Protein AF-A0A1Z4QUD9-F1 (afdb_monomer_lite)

Sequence (88 aa):
MAYPLFPEAIAELQEFIAQRPHAREVRKALAVKLVYQGYLYEEIQTILDVSLGSITGWKQAYEQNGIDGLRLNHNPLLSLSGNKEYNS

pLDDT: mean 73.06, std 15.96, range [36.41, 88.75]

Secondary structure (DSSP, 8-state):
--PPP-HHHHHHHHHHHHT---HHHHHHHHHHHHHHTT--HHHHHHHHT--HHHHHHHHHHHHHHTHHHHS-----------------

Structure (mmCIF, N/CA/C/O backbone):
data_AF-A0A1Z4QUD9-F1
#
_entry.id   AF-A0A1Z4QUD9-F1
#
loop_
_atom_site.group_PDB
_atom_site.id
_atom_site.type_symbol
_atom_site.label_atom_id
_atom_site.label_alt_id
_atom_site.label_comp_id
_atom_site.label_asym_id
_atom_site.label_entity_id
_atom_site.label_seq_id
_atom_site.pdbx_PDB_ins_code
_atom_site.Cartn_x
_atom_site.Cartn_y
_atom_site.Cartn_z
_atom_site.occupancy
_atom_site.B_iso_or_equiv
_atom_site.auth_seq_id
_atom_site.auth_comp_id
_atom_site.auth_asym_id
_atom_site.auth_atom_id
_atom_site.pdbx_PDB_model_num
ATOM 1 N N . MET A 1 1 ? -19.760 8.881 1.110 1.00 40.09 1 MET A N 1
ATOM 2 C CA . MET A 1 1 ? -18.836 9.375 0.068 1.00 40.09 1 MET A CA 1
ATOM 3 C C . MET A 1 1 ? -18.453 8.182 -0.787 1.00 40.09 1 MET A C 1
ATOM 5 O O . MET A 1 1 ? -17.860 7.256 -0.256 1.00 40.09 1 MET A O 1
ATOM 9 N N . ALA A 1 2 ? -18.894 8.140 -2.043 1.00 45.62 2 ALA A N 1
ATOM 10 C CA . ALA A 1 2 ? -18.508 7.081 -2.969 1.00 45.62 2 ALA A CA 1
ATOM 11 C C . ALA A 1 2 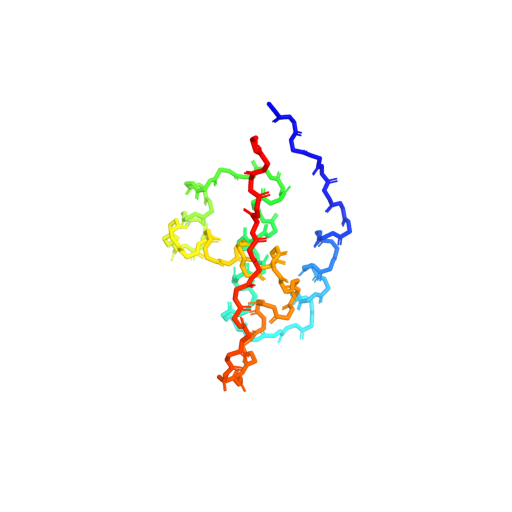? -17.104 7.408 -3.484 1.00 45.62 2 ALA A C 1
ATOM 13 O O . ALA A 1 2 ? -16.915 8.458 -4.094 1.00 45.62 2 ALA A O 1
ATOM 14 N N . TYR A 1 3 ? -16.121 6.565 -3.175 1.00 54.06 3 TYR A N 1
ATOM 15 C CA . TYR A 1 3 ? -14.790 6.704 -3.752 1.00 54.06 3 TYR A CA 1
ATOM 16 C C . TYR A 1 3 ? -14.905 6.380 -5.245 1.00 54.06 3 TYR A C 1
ATOM 18 O O . TYR A 1 3 ? -15.337 5.272 -5.572 1.00 54.06 3 TYR A O 1
ATOM 26 N N . PRO A 1 4 ? -14.607 7.323 -6.155 1.00 54.97 4 PRO A N 1
ATOM 27 C CA . PRO A 1 4 ? -14.558 7.002 -7.569 1.00 54.97 4 PRO A CA 1
ATOM 28 C C . PRO A 1 4 ? -13.515 5.899 -7.757 1.00 54.97 4 PRO A C 1
ATOM 30 O O . PRO A 1 4 ? -12.378 6.013 -7.301 1.00 54.97 4 PRO A O 1
ATOM 33 N N . LEU A 1 5 ? -13.942 4.793 -8.360 1.00 53.56 5 LEU A N 1
ATOM 34 C CA . LEU A 1 5 ? -13.049 3.719 -8.763 1.00 53.56 5 LEU A CA 1
ATOM 35 C C . LEU A 1 5 ? -12.097 4.328 -9.795 1.00 53.56 5 LEU A C 1
ATOM 37 O O . LEU A 1 5 ? -12.568 4.834 -10.810 1.00 53.56 5 LEU A O 1
ATOM 41 N N . PHE A 1 6 ? -10.795 4.334 -9.514 1.00 6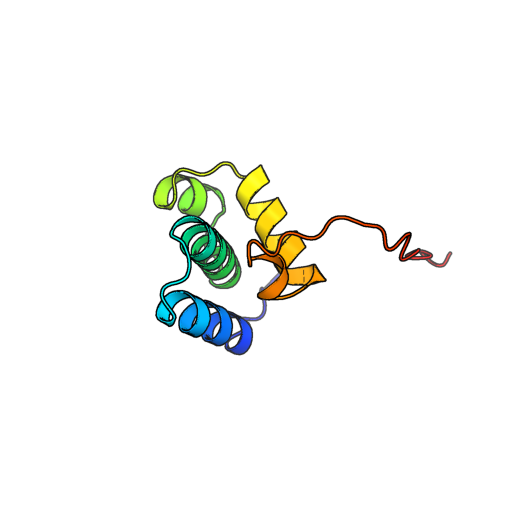6.00 6 PHE A N 1
ATOM 42 C CA . PHE A 1 6 ? -9.760 4.819 -10.430 1.00 66.00 6 PHE A CA 1
ATOM 43 C C . PHE A 1 6 ? -9.157 3.614 -11.170 1.00 66.00 6 PHE A C 1
ATOM 45 O O . PHE A 1 6 ? -8.163 3.048 -10.701 1.00 66.00 6 PHE A O 1
ATOM 52 N N . PRO A 1 7 ? -9.774 3.140 -12.270 1.00 68.19 7 PRO A N 1
ATOM 53 C CA . PRO A 1 7 ? -9.294 1.968 -12.992 1.00 68.19 7 PRO A CA 1
ATOM 54 C C . PRO A 1 7 ? -7.887 2.176 -13.563 1.00 68.19 7 PRO A C 1
ATOM 56 O O . PRO A 1 7 ? -7.121 1.215 -13.599 1.00 68.19 7 PRO A O 1
ATOM 59 N N . GLU A 1 8 ? -7.516 3.407 -13.932 1.00 73.88 8 GLU A N 1
ATOM 60 C CA . GLU A 1 8 ? -6.170 3.731 -14.414 1.00 73.88 8 GLU A CA 1
ATOM 61 C C . GLU A 1 8 ? -5.111 3.485 -13.330 1.00 73.88 8 GLU A C 1
ATOM 63 O O . GLU A 1 8 ? -4.157 2.746 -13.561 1.00 73.88 8 GLU A O 1
ATOM 68 N N . ALA A 1 9 ? -5.335 3.986 -12.109 1.00 75.06 9 ALA A N 1
ATOM 69 C CA . ALA A 1 9 ? -4.414 3.795 -10.985 1.00 75.06 9 ALA A CA 1
ATOM 70 C C . ALA A 1 9 ? -4.233 2.308 -10.633 1.00 75.06 9 ALA A C 1
ATOM 72 O O . ALA A 1 9 ? -3.132 1.841 -10.335 1.00 75.06 9 ALA A O 1
ATOM 73 N N . ILE A 1 10 ? -5.322 1.535 -10.694 1.00 79.19 10 ILE A N 1
ATOM 74 C CA . ILE A 1 10 ? -5.294 0.089 -10.451 1.00 79.19 10 ILE A CA 1
ATOM 75 C C . ILE A 1 10 ? -4.486 -0.634 -11.540 1.00 79.19 10 ILE A C 1
ATOM 77 O O . ILE A 1 10 ? -3.726 -1.551 -11.212 1.00 79.19 10 ILE A O 1
ATOM 81 N N . ALA A 1 11 ? -4.638 -0.238 -12.807 1.00 80.69 11 ALA A N 1
ATOM 82 C CA . ALA A 1 11 ? -3.888 -0.800 -13.926 1.00 80.69 11 ALA A CA 1
ATOM 83 C C . ALA A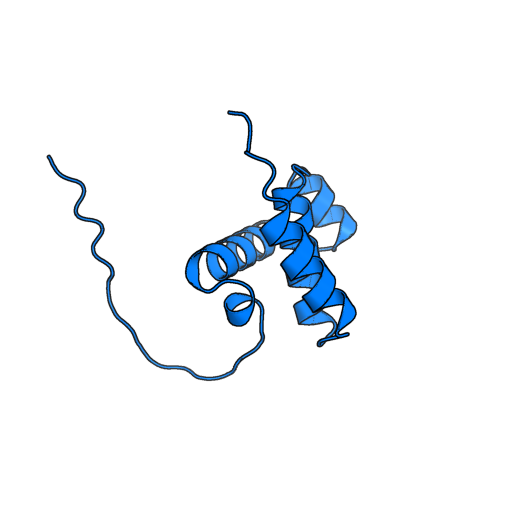 1 11 ? -2.388 -0.486 -13.815 1.00 80.69 11 ALA A C 1
ATOM 85 O O . ALA A 1 11 ? -1.578 -1.409 -13.892 1.00 80.69 11 ALA A O 1
ATOM 86 N N . GLU A 1 12 ? -2.021 0.762 -13.507 1.00 80.69 12 GLU A N 1
ATOM 87 C CA . GLU A 1 12 ? -0.626 1.170 -13.295 1.00 80.69 12 GLU A CA 1
ATOM 88 C C . GLU A 1 12 ? 0.041 0.387 -12.155 1.00 80.69 12 GLU A C 1
ATOM 90 O O . GLU A 1 12 ? 1.144 -0.142 -12.308 1.00 80.69 12 GLU A O 1
ATOM 95 N N . LEU A 1 13 ? -0.644 0.250 -11.012 1.00 80.62 13 LEU A N 1
ATOM 96 C CA . LEU A 1 13 ? -0.149 -0.537 -9.876 1.00 80.62 13 LEU A CA 1
ATOM 97 C C . LEU A 1 13 ? 0.007 -2.017 -10.243 1.00 80.62 13 LEU A C 1
ATOM 99 O O . LEU A 1 13 ? 0.939 -2.679 -9.785 1.00 80.62 13 LEU A O 1
ATOM 103 N N . GLN A 1 14 ? -0.892 -2.549 -11.070 1.00 80.69 14 GLN A N 1
ATOM 104 C CA . GLN A 1 14 ? -0.840 -3.936 -11.513 1.00 80.69 14 GLN A CA 1
ATOM 105 C C . GLN A 1 14 ? 0.304 -4.195 -12.497 1.00 80.69 14 GLN A C 1
ATOM 107 O O . GLN A 1 14 ? 1.012 -5.188 -12.329 1.00 80.69 14 GLN A O 1
ATOM 112 N N . GLU A 1 15 ? 0.518 -3.318 -13.478 1.00 81.19 15 GLU A N 1
ATOM 113 C CA . GLU A 1 15 ? 1.677 -3.394 -14.373 1.00 81.19 15 GLU A CA 1
ATOM 114 C C . GLU A 1 15 ? 2.983 -3.267 -13.590 1.00 81.19 15 GLU A C 1
ATOM 116 O O . GLU A 1 15 ? 3.915 -4.044 -13.802 1.00 81.19 15 GLU A O 1
ATOM 121 N N . PHE A 1 16 ? 3.028 -2.362 -12.611 1.00 77.38 16 PHE A N 1
ATOM 122 C CA . PHE A 1 16 ? 4.179 -2.212 -11.734 1.00 77.38 16 PHE A CA 1
ATOM 123 C C . PHE A 1 16 ? 4.475 -3.492 -10.941 1.00 77.38 16 PHE A C 1
ATOM 125 O O . PHE A 1 16 ? 5.619 -3.934 -10.899 1.00 77.38 16 PHE A O 1
ATOM 132 N N . ILE A 1 17 ? 3.460 -4.147 -10.369 1.00 80.25 17 ILE A N 1
ATOM 133 C CA . ILE A 1 17 ? 3.624 -5.451 -9.703 1.00 80.25 17 ILE A CA 1
ATOM 134 C C . ILE A 1 17 ? 4.066 -6.534 -10.705 1.00 80.25 17 ILE A C 1
ATOM 136 O O . ILE A 1 17 ? 4.907 -7.375 -10.373 1.00 80.25 17 ILE A O 1
ATOM 140 N N . ALA A 1 18 ? 3.540 -6.510 -11.935 1.00 80.19 18 ALA A N 1
ATOM 141 C CA . ALA A 1 18 ? 3.875 -7.470 -12.987 1.00 80.19 18 ALA A CA 1
ATOM 142 C C . ALA A 1 18 ? 5.339 -7.364 -13.450 1.00 80.19 18 ALA A C 1
ATOM 144 O O . ALA A 1 18 ? 5.941 -8.385 -13.785 1.00 80.19 18 ALA A O 1
ATOM 145 N N . GLN A 1 19 ? 5.945 -6.174 -13.370 1.00 78.44 19 GLN A N 1
ATOM 146 C CA . GLN A 1 19 ? 7.378 -5.963 -13.624 1.00 78.44 19 GLN A CA 1
ATOM 147 C C . GLN A 1 19 ? 8.300 -6.606 -12.567 1.00 78.44 19 GLN A C 1
ATOM 149 O O . GLN A 1 19 ? 9.519 -6.510 -12.683 1.00 78.44 19 GLN A O 1
ATOM 154 N N . ARG A 1 20 ? 7.739 -7.282 -11.550 1.00 66.06 20 ARG A N 1
ATOM 155 C CA . ARG A 1 20 ? 8.455 -7.919 -10.429 1.00 66.06 20 ARG A CA 1
ATOM 156 C C . ARG A 1 20 ? 9.546 -7.031 -9.798 1.00 66.06 20 ARG A C 1
ATOM 158 O O . ARG A 1 20 ? 10.697 -7.462 -9.695 1.00 66.06 20 ARG A O 1
ATOM 165 N N . PRO A 1 21 ? 9.199 -5.818 -9.335 1.00 67.50 21 PRO A N 1
ATOM 166 C CA . PRO A 1 21 ? 10.095 -5.000 -8.528 1.00 67.50 21 PRO A CA 1
ATOM 167 C C . PRO A 1 21 ? 10.357 -5.676 -7.171 1.00 67.50 21 PRO A C 1
ATOM 169 O O . PRO A 1 21 ? 9.857 -6.771 -6.885 1.00 67.50 21 PRO A O 1
ATOM 172 N N . HIS A 1 22 ? 11.155 -5.051 -6.305 1.00 75.56 22 HIS A N 1
ATOM 173 C CA . HIS A 1 22 ? 11.514 -5.669 -5.033 1.00 75.56 22 HIS A CA 1
ATOM 174 C C . HIS A 1 22 ? 10.269 -6.018 -4.204 1.00 75.56 22 HIS A C 1
ATOM 176 O O . HIS A 1 22 ? 9.272 -5.297 -4.202 1.00 75.56 22 HIS A O 1
ATOM 182 N N . ALA A 1 23 ? 10.346 -7.097 -3.416 1.00 77.94 23 ALA A N 1
ATOM 183 C CA . ALA A 1 23 ? 9.228 -7.581 -2.596 1.00 77.94 23 ALA A CA 1
ATOM 184 C C . ALA A 1 23 ? 8.614 -6.496 -1.684 1.00 77.94 23 ALA A C 1
ATOM 186 O O . ALA A 1 23 ? 7.432 -6.553 -1.346 1.00 77.94 23 ALA A O 1
ATOM 187 N N . ARG A 1 24 ? 9.405 -5.483 -1.304 1.00 78.31 24 ARG A N 1
ATOM 188 C CA . ARG A 1 24 ? 8.937 -4.310 -0.555 1.00 78.31 24 ARG A CA 1
ATOM 189 C C . ARG A 1 24 ? 8.070 -3.380 -1.407 1.00 78.31 24 ARG A C 1
ATOM 191 O O . ARG A 1 24 ? 7.043 -2.929 -0.922 1.00 78.31 24 ARG A O 1
ATOM 198 N N . GLU A 1 25 ? 8.455 -3.110 -2.649 1.00 82.94 25 GLU A N 1
ATOM 199 C CA . GLU A 1 25 ? 7.721 -2.238 -3.578 1.00 82.94 25 GLU A CA 1
ATOM 200 C C . GLU A 1 25 ? 6.402 -2.880 -4.012 1.00 82.94 25 GLU A C 1
ATOM 202 O O . GLU A 1 25 ? 5.362 -2.227 -3.976 1.00 82.94 25 GLU A O 1
ATOM 207 N N . VAL A 1 26 ? 6.422 -4.187 -4.301 1.00 83.62 26 VAL A N 1
ATOM 208 C CA . VAL A 1 26 ? 5.208 -4.971 -4.584 1.00 83.62 26 VAL A CA 1
ATOM 209 C C . VAL A 1 26 ? 4.223 -4.892 -3.419 1.00 83.62 26 VAL A C 1
ATOM 211 O O . VAL A 1 26 ? 3.034 -4.676 -3.635 1.00 83.62 26 VAL A O 1
ATOM 214 N N . ARG A 1 27 ? 4.705 -5.006 -2.173 1.00 85.81 27 ARG A N 1
ATOM 215 C CA . ARG A 1 27 ? 3.855 -4.916 -0.976 1.00 85.81 27 ARG A CA 1
ATOM 216 C C . ARG A 1 27 ? 3.187 -3.547 -0.843 1.00 85.81 27 ARG A C 1
ATOM 218 O O . ARG A 1 27 ? 1.996 -3.481 -0.555 1.00 85.81 27 ARG A O 1
ATOM 225 N N . LYS A 1 28 ? 3.938 -2.468 -1.082 1.00 84.88 28 LYS A N 1
ATOM 226 C CA . LYS A 1 28 ? 3.400 -1.101 -1.058 1.00 84.88 28 LYS A CA 1
ATOM 227 C C . LYS A 1 28 ? 2.345 -0.898 -2.141 1.00 84.88 28 LYS A C 1
ATOM 229 O O . LYS A 1 28 ? 1.254 -0.421 -1.847 1.00 84.88 28 LYS A O 1
ATOM 234 N N . ALA A 1 29 ? 2.660 -1.298 -3.373 1.00 86.25 29 ALA A N 1
ATOM 235 C CA . ALA A 1 29 ? 1.747 -1.185 -4.503 1.00 86.25 29 ALA A CA 1
ATOM 236 C C . ALA A 1 29 ? 0.462 -1.988 -4.271 1.00 86.25 29 ALA A C 1
ATOM 238 O O . ALA A 1 29 ? -0.628 -1.498 -4.552 1.00 86.25 29 ALA A O 1
ATOM 239 N N . LEU A 1 30 ? 0.574 -3.183 -3.682 1.00 86.88 30 LEU A N 1
ATOM 240 C CA . LEU A 1 30 ? -0.579 -4.010 -3.345 1.00 86.88 30 LEU A CA 1
ATOM 241 C C . LEU A 1 30 ? -1.449 -3.368 -2.256 1.00 86.88 30 LEU A C 1
ATOM 243 O O . LEU A 1 30 ? -2.666 -3.338 -2.403 1.00 86.88 30 LEU A O 1
ATOM 247 N N . ALA A 1 31 ? -0.845 -2.803 -1.208 1.00 88.00 31 ALA A N 1
ATOM 248 C CA . ALA A 1 31 ? -1.583 -2.095 -0.161 1.00 88.00 31 ALA A CA 1
ATOM 249 C C . ALA A 1 31 ? -2.373 -0.909 -0.723 1.00 88.00 31 ALA A C 1
ATOM 251 O O . ALA A 1 31 ? -3.565 -0.778 -0.465 1.00 88.00 31 ALA A O 1
ATOM 252 N N . VAL A 1 32 ? -1.716 -0.067 -1.525 1.00 86.12 32 VAL A N 1
ATOM 253 C CA . VAL A 1 32 ? -2.339 1.109 -2.143 1.00 86.12 32 VAL A CA 1
ATOM 254 C C . VAL A 1 32 ? -3.443 0.690 -3.117 1.00 86.12 32 VAL A C 1
ATOM 256 O O . VAL A 1 32 ? -4.532 1.261 -3.084 1.00 86.12 32 VAL A O 1
ATOM 259 N N . LYS A 1 33 ? -3.221 -0.369 -3.906 1.00 87.25 33 LYS A N 1
ATOM 260 C CA . LYS A 1 33 ? -4.241 -0.953 -4.787 1.00 87.25 33 LYS A CA 1
ATOM 261 C C . LYS A 1 33 ? -5.479 -1.385 -3.998 1.00 87.25 33 LYS A C 1
ATOM 263 O O . LYS A 1 33 ? -6.586 -1.030 -4.389 1.00 87.25 33 LYS A O 1
ATOM 268 N N . LEU A 1 34 ? -5.305 -2.096 -2.882 1.00 86.56 34 LEU A N 1
ATOM 269 C CA . LEU A 1 34 ? -6.420 -2.544 -2.042 1.00 86.56 34 LEU A CA 1
ATOM 270 C C . LEU A 1 34 ? -7.209 -1.360 -1.458 1.00 86.56 34 LEU A C 1
ATOM 272 O O . LEU A 1 34 ? -8.438 -1.387 -1.476 1.00 86.56 34 LEU A O 1
ATOM 276 N N . VAL A 1 35 ? -6.530 -0.289 -1.029 1.00 86.25 35 VAL A N 1
ATOM 277 C CA . VAL A 1 35 ? -7.203 0.943 -0.578 1.00 86.25 35 VAL A CA 1
ATOM 278 C C . VAL A 1 35 ? -8.076 1.532 -1.692 1.00 86.25 35 VAL A C 1
ATOM 280 O O . VAL A 1 35 ? -9.234 1.865 -1.449 1.00 86.25 35 VAL A O 1
ATOM 283 N N . TYR A 1 36 ? -7.563 1.623 -2.924 1.00 83.12 36 TYR A N 1
ATOM 284 C CA . TYR A 1 36 ? -8.335 2.131 -4.068 1.00 83.12 36 TYR A CA 1
ATOM 285 C C . TYR A 1 36 ? -9.469 1.203 -4.509 1.00 83.12 36 TYR A C 1
ATOM 287 O O . TYR A 1 36 ? -10.474 1.672 -5.038 1.00 83.12 36 TYR A O 1
ATOM 295 N N . GLN A 1 37 ? -9.343 -0.098 -4.256 1.00 80.12 37 GLN A N 1
ATOM 296 C CA . GLN A 1 37 ? -10.429 -1.061 -4.438 1.00 80.12 37 GLN A CA 1
ATOM 297 C C . GLN A 1 37 ? -11.521 -0.942 -3.359 1.00 80.12 37 GLN A C 1
ATOM 299 O O . GLN A 1 37 ? -12.542 -1.617 -3.460 1.00 80.12 37 GLN A O 1
ATOM 304 N N . GLY A 1 38 ? -11.331 -0.088 -2.348 1.00 82.81 38 GLY A N 1
ATOM 305 C CA . GLY A 1 38 ? -12.293 0.133 -1.271 1.00 82.81 38 GLY A CA 1
ATOM 306 C C . GLY A 1 38 ? -12.182 -0.869 -0.124 1.00 82.81 38 GLY A C 1
ATOM 307 O O . GLY A 1 38 ? -13.116 -0.976 0.669 1.00 82.81 38 GLY A O 1
ATOM 308 N N . TYR A 1 39 ? -11.067 -1.600 -0.015 1.00 85.19 39 TYR A N 1
ATOM 309 C CA . TYR A 1 39 ? -10.822 -2.448 1.149 1.00 85.19 39 TYR A CA 1
ATOM 310 C C . TYR A 1 39 ? -10.614 -1.594 2.400 1.00 85.19 39 TYR A C 1
ATOM 312 O O . TYR A 1 39 ? -10.005 -0.522 2.363 1.00 85.19 39 TYR A O 1
ATOM 320 N N . LEU A 1 40 ? -11.107 -2.102 3.528 1.00 86.19 40 LEU A N 1
ATOM 321 C CA . LEU A 1 40 ? -10.884 -1.492 4.831 1.00 86.19 40 LEU A CA 1
ATOM 322 C C . LEU A 1 40 ? -9.412 -1.612 5.216 1.00 86.19 40 LEU A C 1
ATOM 324 O O . LEU A 1 40 ? -8.763 -2.617 4.934 1.00 86.19 40 LEU A O 1
ATOM 328 N N . TYR A 1 41 ? -8.895 -0.601 5.910 1.00 83.88 41 TYR A N 1
ATOM 329 C CA . TYR A 1 41 ? -7.510 -0.623 6.364 1.00 83.88 41 TYR A CA 1
ATOM 330 C C . TYR A 1 41 ? -7.216 -1.843 7.243 1.00 83.88 41 TYR A C 1
ATOM 332 O O . TYR A 1 41 ? -6.173 -2.454 7.061 1.00 83.88 41 TYR A O 1
ATOM 340 N N . GLU A 1 42 ? -8.147 -2.244 8.110 1.00 85.31 42 GLU A N 1
ATOM 341 C CA . GLU A 1 42 ? -8.016 -3.421 8.982 1.00 85.31 42 GLU A CA 1
ATOM 342 C C . GLU A 1 42 ? -7.758 -4.710 8.184 1.00 85.31 42 GLU A C 1
ATOM 344 O O . GLU A 1 42 ? -6.814 -5.440 8.477 1.00 85.31 42 GLU A O 1
ATOM 349 N N . GLU A 1 43 ? -8.512 -4.930 7.103 1.00 88.75 43 GLU A N 1
ATOM 350 C CA . GLU A 1 43 ? -8.332 -6.080 6.206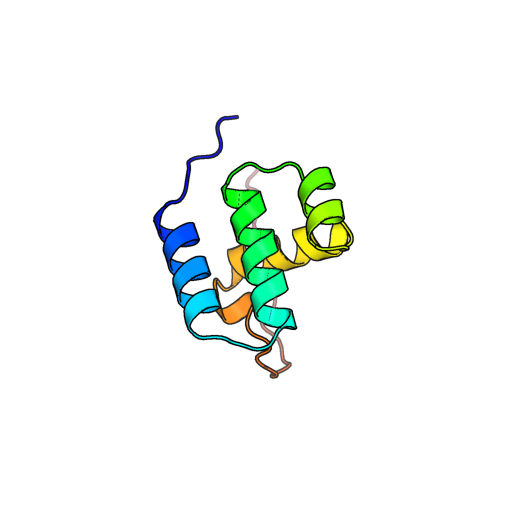 1.00 88.75 43 GLU A CA 1
ATOM 351 C C . GLU A 1 43 ? -6.952 -6.053 5.541 1.00 88.75 43 GLU A C 1
ATOM 353 O O . GLU A 1 43 ? -6.245 -7.058 5.490 1.00 88.75 43 GLU A O 1
ATOM 358 N N . ILE A 1 44 ? -6.529 -4.882 5.060 1.00 88.75 44 ILE A N 1
ATOM 359 C CA . ILE A 1 44 ? -5.226 -4.708 4.406 1.00 88.75 44 ILE A CA 1
ATOM 360 C C . ILE A 1 44 ? -4.090 -4.969 5.398 1.00 88.75 44 ILE A C 1
ATOM 362 O O . ILE A 1 44 ? -3.095 -5.599 5.035 1.00 88.75 44 ILE A O 1
ATOM 366 N N . GLN A 1 45 ? -4.238 -4.515 6.644 1.00 88.25 45 GLN A N 1
ATOM 367 C CA . GLN A 1 45 ? -3.275 -4.769 7.711 1.00 88.25 45 GLN A CA 1
ATOM 368 C C . GLN A 1 45 ? -3.129 -6.269 7.976 1.00 88.25 45 GLN A C 1
ATOM 370 O O . GLN A 1 45 ? -2.000 -6.740 8.074 1.00 88.25 45 GLN A O 1
ATOM 375 N N . THR A 1 46 ? -4.232 -7.021 8.019 1.00 87.62 46 THR A N 1
ATOM 376 C CA . THR A 1 46 ? -4.207 -8.480 8.203 1.00 87.62 46 THR A CA 1
ATOM 377 C C . THR A 1 46 ? -3.650 -9.220 6.985 1.00 87.62 46 THR A C 1
ATOM 379 O O . THR A 1 46 ? -2.865 -10.150 7.147 1.00 87.62 46 THR A O 1
ATOM 382 N N . ILE A 1 47 ? -4.003 -8.810 5.763 1.00 87.56 47 ILE A N 1
ATOM 383 C CA . ILE A 1 47 ? -3.546 -9.464 4.523 1.00 87.56 47 ILE A CA 1
ATOM 384 C C . ILE A 1 47 ? -2.040 -9.267 4.307 1.00 87.56 47 ILE A C 1
ATOM 386 O O . ILE A 1 47 ? -1.351 -10.179 3.848 1.00 87.56 47 ILE A O 1
ATOM 390 N N . LEU A 1 48 ? -1.531 -8.065 4.587 1.00 84.62 48 LEU A N 1
ATOM 391 C CA . LEU A 1 48 ? -0.145 -7.690 4.296 1.00 84.62 48 LEU A CA 1
ATOM 392 C C . LEU A 1 48 ? 0.782 -7.721 5.515 1.00 84.62 48 LEU A C 1
ATOM 394 O O . LEU A 1 48 ? 1.991 -7.561 5.326 1.00 84.62 48 LEU A O 1
ATOM 398 N N . ASP A 1 49 ? 0.236 -7.927 6.715 1.00 86.94 49 ASP A N 1
ATOM 399 C CA . ASP A 1 49 ? 0.931 -7.843 8.006 1.00 86.94 49 ASP A CA 1
ATOM 400 C C . ASP A 1 49 ? 1.670 -6.501 8.168 1.00 86.94 49 ASP A C 1
ATOM 402 O O . ASP A 1 49 ? 2.889 -6.414 8.327 1.00 86.94 49 ASP A O 1
ATOM 406 N N . VAL A 1 50 ? 0.928 -5.404 7.996 1.00 84.31 50 VAL A N 1
ATOM 407 C CA . VAL A 1 50 ? 1.464 -4.031 8.019 1.00 84.31 50 VAL A CA 1
ATOM 408 C C . VAL A 1 50 ? 0.654 -3.148 8.954 1.00 84.31 50 VAL A C 1
ATOM 410 O O . VAL A 1 50 ? -0.518 -3.396 9.220 1.00 84.31 50 VAL A O 1
ATOM 413 N N . SER A 1 51 ? 1.265 -2.070 9.436 1.00 87.12 51 SER A N 1
ATOM 414 C CA . SER A 1 51 ? 0.573 -1.085 10.268 1.00 87.12 51 SER A CA 1
ATOM 415 C C . SER A 1 51 ? -0.202 -0.080 9.417 1.00 87.12 51 SER A C 1
ATOM 417 O O . SER A 1 51 ? 0.253 0.312 8.340 1.00 87.12 51 SER A O 1
ATOM 419 N N . LEU A 1 52 ? -1.316 0.434 9.949 1.00 82.44 52 LEU A N 1
ATOM 420 C CA . LEU A 1 52 ? -2.099 1.515 9.333 1.00 82.44 52 LEU A CA 1
ATOM 421 C C . LEU A 1 52 ? -1.223 2.694 8.883 1.00 82.44 52 LEU A C 1
ATOM 423 O O . LEU A 1 52 ? -1.358 3.168 7.759 1.00 82.44 52 LEU A O 1
ATOM 427 N N . GLY A 1 53 ? -0.279 3.122 9.730 1.00 84.19 53 GLY A N 1
ATOM 428 C CA . GLY A 1 53 ? 0.645 4.218 9.418 1.00 84.19 53 GLY A CA 1
ATOM 429 C C . GLY A 1 53 ? 1.549 3.949 8.209 1.00 84.19 53 GLY A C 1
ATOM 430 O O . GLY A 1 53 ? 1.941 4.875 7.504 1.00 84.19 53 GLY A O 1
ATOM 431 N N . SER A 1 54 ? 1.861 2.680 7.927 1.00 84.31 54 SER A N 1
ATOM 432 C CA . SER A 1 54 ? 2.583 2.306 6.709 1.00 84.31 54 SER A CA 1
ATOM 433 C C . SER A 1 54 ? 1.692 2.464 5.481 1.00 84.31 54 SER A C 1
ATOM 435 O O . SER A 1 54 ? 2.123 3.055 4.497 1.00 84.31 54 SER A O 1
ATOM 437 N N . ILE A 1 55 ? 0.438 2.007 5.562 1.00 86.25 55 ILE A N 1
ATOM 438 C CA . ILE A 1 55 ? -0.533 2.107 4.464 1.00 86.25 55 ILE A CA 1
ATOM 439 C C . ILE A 1 55 ? -0.808 3.575 4.123 1.00 86.25 55 ILE A C 1
ATOM 441 O O . ILE A 1 55 ? -0.742 3.954 2.954 1.00 86.25 55 ILE A O 1
ATOM 445 N N . THR A 1 56 ? -1.073 4.416 5.127 1.00 85.25 56 THR A N 1
ATOM 446 C CA . THR A 1 56 ? -1.326 5.848 4.913 1.00 85.25 56 THR A CA 1
ATOM 447 C C . THR A 1 56 ? -0.098 6.561 4.356 1.00 85.25 56 THR A C 1
ATOM 449 O O . THR A 1 56 ? -0.240 7.362 3.435 1.00 85.25 56 THR A O 1
ATOM 452 N N . GLY A 1 57 ? 1.103 6.216 4.831 1.00 85.06 57 GLY A N 1
ATOM 453 C CA . GLY A 1 57 ? 2.356 6.735 4.283 1.00 85.06 57 GLY A CA 1
ATOM 454 C C . GLY A 1 57 ? 2.558 6.361 2.811 1.00 85.06 57 GLY A C 1
ATOM 455 O O . GLY A 1 57 ? 2.947 7.206 2.009 1.00 85.06 57 GLY A O 1
ATOM 456 N N . TRP A 1 58 ? 2.246 5.122 2.422 1.00 87.00 58 TRP A N 1
ATOM 457 C CA . TRP A 1 58 ? 2.344 4.684 1.023 1.00 87.00 58 TRP A CA 1
ATOM 458 C C . TRP A 1 58 ? 1.280 5.327 0.140 1.00 87.00 58 TRP A C 1
ATOM 460 O O . TRP A 1 58 ? 1.590 5.737 -0.975 1.00 87.00 58 TRP A O 1
ATOM 470 N N . LYS A 1 59 ? 0.055 5.474 0.654 1.00 85.06 59 LYS A N 1
ATOM 471 C CA . LYS A 1 59 ? -1.018 6.200 -0.028 1.00 85.06 59 LYS A CA 1
ATOM 472 C C . LYS A 1 59 ? -0.608 7.647 -0.294 1.00 85.06 59 LYS A C 1
ATOM 474 O O . LYS A 1 59 ? -0.680 8.088 -1.432 1.00 85.06 59 LYS A O 1
ATOM 479 N N . GLN A 1 60 ? -0.122 8.360 0.723 1.00 84.38 60 GLN A N 1
ATOM 480 C CA . GLN A 1 60 ? 0.336 9.741 0.561 1.00 84.38 60 GLN A CA 1
ATOM 481 C C . GLN A 1 60 ? 1.511 9.853 -0.414 1.00 84.38 60 GLN A C 1
ATOM 483 O O . GLN A 1 60 ? 1.537 10.777 -1.222 1.00 84.38 60 GLN A O 1
ATOM 488 N N . ALA A 1 61 ? 2.469 8.922 -0.367 1.00 83.44 61 ALA A N 1
ATOM 489 C CA . ALA A 1 61 ? 3.585 8.905 -1.309 1.00 83.44 61 ALA A CA 1
ATOM 490 C C . ALA A 1 61 ? 3.109 8.712 -2.759 1.00 83.44 61 ALA A C 1
ATOM 492 O O . ALA A 1 61 ? 3.603 9.394 -3.656 1.00 83.44 61 ALA A O 1
ATOM 493 N N . TYR A 1 62 ? 2.122 7.837 -2.969 1.00 83.19 62 TYR A N 1
ATOM 494 C CA . TYR A 1 62 ? 1.502 7.614 -4.273 1.00 83.19 62 TYR A CA 1
ATOM 495 C C . TYR A 1 62 ? 0.672 8.815 -4.746 1.00 83.19 62 TYR A C 1
ATOM 497 O O . TYR A 1 62 ? 0.765 9.204 -5.901 1.00 83.19 62 TYR A O 1
ATOM 505 N N . GLU A 1 63 ? -0.087 9.468 -3.867 1.00 80.31 63 GLU A N 1
ATOM 506 C CA . GLU A 1 63 ? -0.842 10.677 -4.230 1.00 80.31 63 GLU A CA 1
ATOM 507 C C . GLU A 1 63 ? 0.067 11.862 -4.584 1.00 80.31 63 GLU A C 1
ATOM 509 O O . GLU A 1 63 ? -0.317 12.704 -5.390 1.00 80.31 63 GLU A O 1
ATOM 514 N N . GLN A 1 64 ? 1.264 11.936 -3.993 1.00 79.44 64 GLN A N 1
ATOM 515 C CA . GLN A 1 64 ? 2.218 13.014 -4.262 1.00 79.44 64 GLN A CA 1
ATOM 516 C C . GLN A 1 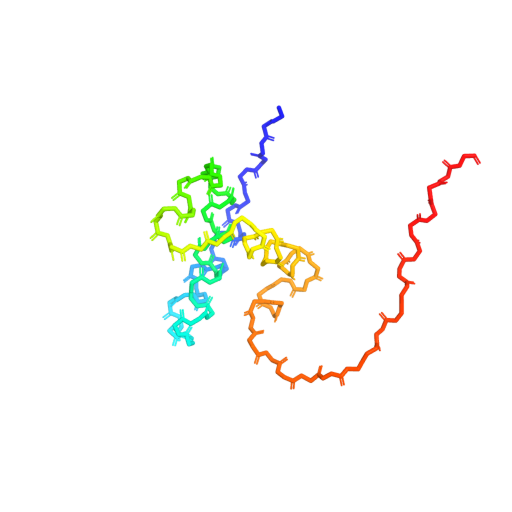64 ? 3.106 12.756 -5.485 1.00 79.44 64 GLN A C 1
ATOM 518 O O . GLN A 1 64 ? 3.388 13.692 -6.224 1.00 79.44 64 GLN A O 1
ATOM 523 N N . ASN A 1 65 ? 3.568 11.517 -5.687 1.00 76.56 65 ASN A N 1
ATOM 524 C CA . ASN A 1 65 ? 4.601 11.191 -6.683 1.00 76.56 65 ASN A CA 1
ATOM 525 C C . ASN A 1 65 ? 4.231 9.997 -7.591 1.00 76.56 65 ASN A C 1
ATOM 527 O O . ASN A 1 65 ? 5.066 9.515 -8.353 1.00 76.56 65 ASN A O 1
ATOM 531 N N . GLY A 1 66 ? 3.007 9.469 -7.507 1.00 81.56 66 GLY A N 1
ATOM 53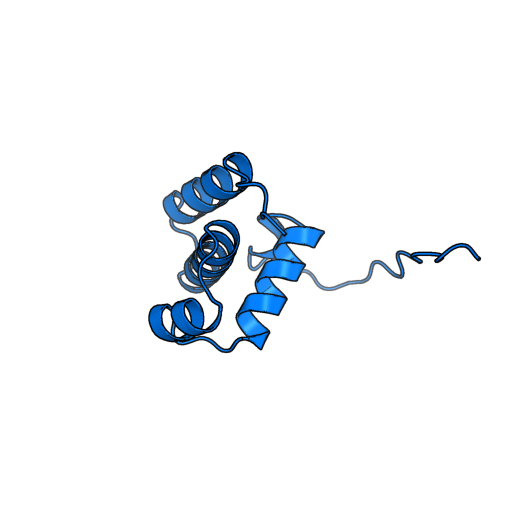2 C CA . GLY A 1 66 ? 2.571 8.294 -8.266 1.00 81.56 66 GLY A CA 1
ATOM 533 C C . GLY A 1 66 ? 3.380 7.034 -7.937 1.00 81.56 66 GLY A C 1
ATOM 534 O O . GLY A 1 66 ? 3.813 6.816 -6.802 1.00 81.56 66 GLY A O 1
ATOM 535 N N . ILE A 1 67 ? 3.615 6.190 -8.946 1.00 78.56 67 ILE A N 1
ATOM 536 C CA . ILE A 1 67 ? 4.432 4.968 -8.821 1.00 78.56 67 ILE A CA 1
ATOM 537 C C . ILE A 1 67 ? 5.868 5.278 -8.363 1.00 78.56 67 ILE A C 1
ATOM 539 O O . ILE A 1 67 ? 6.469 4.468 -7.654 1.00 78.56 67 ILE A O 1
ATOM 543 N N . ASP A 1 68 ? 6.406 6.457 -8.688 1.00 75.62 68 ASP A N 1
ATOM 544 C CA . ASP A 1 68 ? 7.756 6.859 -8.278 1.00 75.62 68 ASP A CA 1
ATOM 545 C C . ASP A 1 68 ? 7.871 7.029 -6.751 1.00 75.62 68 ASP A C 1
ATOM 547 O O . ASP A 1 68 ? 8.866 6.630 -6.156 1.00 75.62 68 ASP A O 1
ATOM 551 N N . GLY A 1 69 ? 6.796 7.469 -6.083 1.00 76.00 69 GLY A N 1
ATOM 552 C CA . GLY A 1 69 ? 6.725 7.531 -4.616 1.00 76.00 69 GLY A CA 1
ATOM 553 C C . GLY A 1 69 ? 6.677 6.161 -3.927 1.00 76.00 69 GLY A C 1
ATOM 554 O O . GLY A 1 69 ? 6.978 6.037 -2.735 1.00 76.00 69 GLY A O 1
ATOM 555 N N . LEU A 1 70 ? 6.300 5.111 -4.664 1.00 74.38 70 LEU A N 1
ATOM 556 C CA . LEU A 1 70 ? 6.329 3.728 -4.183 1.00 74.38 70 LEU A CA 1
ATOM 557 C C . LEU A 1 70 ? 7.673 3.056 -4.462 1.00 74.38 70 LEU A C 1
ATOM 559 O O . LEU A 1 70 ? 8.083 2.185 -3.678 1.00 74.38 70 LEU A O 1
ATOM 563 N N . ARG A 1 71 ? 8.355 3.487 -5.531 1.00 72.94 71 ARG A N 1
ATOM 564 C CA . ARG A 1 71 ? 9.706 3.052 -5.861 1.00 72.94 71 ARG A CA 1
ATOM 565 C C . ARG A 1 71 ? 10.681 3.473 -4.776 1.00 72.94 71 ARG A C 1
ATOM 567 O O . ARG A 1 71 ? 10.613 4.560 -4.208 1.00 72.94 71 ARG A O 1
ATOM 574 N N . LEU A 1 72 ? 11.610 2.579 -4.458 1.00 63.78 72 LEU A N 1
ATOM 575 C CA . LEU A 1 72 ? 12.671 2.855 -3.491 1.00 63.78 72 LEU A CA 1
ATOM 576 C C . LEU A 1 72 ? 13.787 3.638 -4.193 1.00 63.78 72 LEU A C 1
ATOM 578 O O . LEU A 1 72 ? 14.925 3.184 -4.256 1.00 63.78 72 LEU A O 1
ATOM 582 N N . ASN A 1 73 ? 13.450 4.789 -4.780 1.00 49.72 73 ASN A N 1
ATOM 583 C CA . ASN A 1 73 ? 14.444 5.613 -5.442 1.00 49.72 73 ASN A CA 1
ATOM 584 C C . ASN A 1 73 ? 15.150 6.460 -4.380 1.00 49.72 73 ASN A C 1
ATOM 586 O O . ASN A 1 73 ? 14.610 7.410 -3.816 1.00 49.72 73 ASN A O 1
ATOM 590 N N . HIS A 1 74 ? 16.360 6.033 -4.038 1.00 45.19 74 HIS A N 1
ATOM 591 C CA . HIS A 1 74 ? 17.261 6.776 -3.180 1.00 45.19 74 HIS A CA 1
ATOM 592 C C . HIS A 1 74 ? 17.731 8.028 -3.931 1.00 45.19 74 HIS A C 1
ATOM 594 O O . HIS A 1 74 ? 18.654 7.943 -4.734 1.00 45.19 74 HIS A O 1
ATOM 600 N N . ASN A 1 75 ? 17.144 9.191 -3.637 1.00 45.12 75 ASN A N 1
ATOM 601 C CA . ASN A 1 75 ? 17.960 10.392 -3.481 1.00 45.12 75 ASN A CA 1
ATOM 602 C C . ASN A 1 75 ? 17.323 11.393 -2.495 1.00 45.12 75 ASN A C 1
ATOM 604 O O . ASN A 1 75 ? 16.189 11.830 -2.702 1.00 45.12 75 ASN A O 1
ATOM 608 N N . PRO A 1 76 ? 18.033 11.759 -1.415 1.00 53.62 76 PRO A N 1
ATOM 609 C CA . PRO A 1 76 ? 17.633 12.812 -0.496 1.00 53.62 76 PRO A CA 1
ATOM 610 C C . PRO A 1 76 ? 17.985 14.179 -1.091 1.00 53.62 76 PRO A C 1
ATOM 612 O O . PRO A 1 76 ? 19.125 14.368 -1.496 1.00 53.62 76 PRO A O 1
ATOM 615 N N . LEU A 1 77 ? 17.036 15.123 -1.109 1.00 43.81 77 LEU A N 1
ATOM 616 C CA . LEU A 1 77 ? 17.221 16.561 -0.826 1.00 43.81 77 LEU A CA 1
ATOM 617 C C . LEU A 1 77 ? 16.070 17.399 -1.406 1.00 43.81 77 LEU A C 1
ATOM 619 O O . LEU A 1 77 ? 15.969 17.611 -2.606 1.00 43.81 77 LEU A O 1
ATOM 623 N N . LEU A 1 78 ? 15.267 17.919 -0.476 1.00 53.44 78 LEU A N 1
ATOM 624 C CA . LEU A 1 78 ? 14.637 19.240 -0.478 1.00 53.44 78 LEU A CA 1
ATOM 625 C C . LEU A 1 78 ? 13.866 19.678 -1.739 1.00 53.44 78 LEU A C 1
ATOM 627 O O . LEU A 1 78 ? 14.422 20.183 -2.708 1.00 53.44 78 LEU A O 1
ATOM 631 N N . SER A 1 79 ? 12.541 19.701 -1.628 1.00 36.41 79 SER A N 1
ATOM 632 C CA . SER A 1 79 ? 11.741 20.768 -2.234 1.00 36.41 79 SER A CA 1
ATOM 633 C C . SER A 1 79 ? 10.702 21.212 -1.212 1.00 36.41 79 SER A C 1
ATOM 635 O O . SER A 1 79 ? 9.806 20.471 -0.820 1.00 36.41 79 SER A O 1
ATOM 637 N N . LEU A 1 80 ? 10.948 22.406 -0.686 1.00 48.06 80 LEU A N 1
ATOM 638 C CA . LEU A 1 80 ? 10.165 23.100 0.321 1.00 48.06 80 LEU A CA 1
ATOM 639 C C . LEU A 1 80 ? 8.726 23.352 -0.154 1.00 48.06 80 LEU A C 1
ATOM 641 O O . LEU A 1 80 ? 8.502 23.735 -1.295 1.00 48.06 80 LEU A O 1
ATOM 645 N N . SER A 1 81 ? 7.798 23.242 0.797 1.00 50.50 81 SER A N 1
ATOM 646 C CA . SER A 1 81 ? 6.646 24.134 0.978 1.00 50.50 81 SER A CA 1
ATOM 647 C C . SER A 1 81 ? 5.785 24.437 -0.257 1.00 50.50 81 SER A C 1
ATOM 649 O O . SER A 1 81 ? 5.851 25.513 -0.846 1.00 50.50 81 SER A O 1
ATOM 651 N N . GLY A 1 82 ? 4.872 23.519 -0.578 1.00 41.03 82 GLY A N 1
ATOM 652 C CA . GLY A 1 82 ? 3.639 23.858 -1.289 1.00 41.03 82 GLY A CA 1
ATOM 653 C C . GLY A 1 82 ? 2.627 24.431 -0.300 1.00 41.03 82 GLY A C 1
ATOM 654 O O . GLY A 1 82 ? 1.826 23.695 0.272 1.00 41.03 82 GLY A O 1
ATOM 655 N N . ASN A 1 83 ? 2.707 25.737 -0.058 1.00 45.41 83 ASN A N 1
ATOM 656 C CA . ASN A 1 83 ? 1.775 26.495 0.773 1.00 45.41 83 ASN A CA 1
ATOM 657 C C . ASN A 1 83 ? 0.368 26.344 0.177 1.00 45.41 83 ASN A C 1
ATOM 659 O O . ASN A 1 83 ? 0.063 26.923 -0.864 1.00 45.41 83 ASN A O 1
ATOM 663 N N . LYS A 1 84 ? -0.499 25.551 0.813 1.00 43.88 84 LYS A N 1
ATOM 664 C CA . LYS A 1 84 ? -1.934 25.603 0.533 1.00 43.88 84 LYS A CA 1
ATOM 665 C C . LYS A 1 84 ? -2.498 26.731 1.386 1.00 43.88 84 LYS A C 1
ATOM 667 O O . LYS A 1 84 ? -2.938 26.510 2.510 1.00 43.88 84 LYS A O 1
ATOM 672 N N . GLU A 1 85 ? -2.400 27.944 0.850 1.00 39.81 85 GLU A N 1
ATOM 673 C CA . GLU A 1 85 ? -3.140 29.109 1.322 1.00 39.81 85 GLU A CA 1
ATOM 674 C C . GLU A 1 85 ? -4.632 28.753 1.305 1.00 39.81 85 GLU A C 1
ATOM 676 O O . GLU A 1 85 ? -5.283 28.679 0.259 1.00 39.81 85 GLU A O 1
ATOM 681 N N . TYR A 1 86 ? -5.157 28.432 2.486 1.00 38.53 86 TYR A N 1
ATOM 682 C CA . TYR A 1 86 ? -6.586 28.345 2.725 1.00 38.53 86 TYR A CA 1
ATOM 683 C C . TYR A 1 86 ? -7.087 29.790 2.738 1.00 38.53 86 TYR A C 1
ATOM 685 O O . TYR A 1 86 ? -6.851 30.525 3.693 1.00 38.53 86 TYR A O 1
ATOM 693 N N . ASN A 1 87 ? -7.690 30.201 1.622 1.00 43.03 87 ASN A N 1
ATOM 694 C CA . ASN A 1 87 ? -8.372 31.483 1.485 1.00 43.03 87 ASN A CA 1
ATOM 695 C C . ASN A 1 87 ? -9.378 31.662 2.635 1.00 43.03 87 ASN A C 1
ATOM 697 O O . ASN A 1 87 ? -10.220 30.785 2.849 1.00 43.03 87 ASN A O 1
ATOM 701 N N . SER A 1 88 ? -9.312 32.811 3.310 1.00 50.50 88 SER A N 1
ATOM 702 C CA . SER A 1 88 ? -10.415 33.397 4.072 1.00 50.50 88 SER A CA 1
ATOM 703 C C . SER A 1 88 ? -10.462 34.898 3.847 1.00 50.50 88 SER A C 1
ATOM 705 O O . SER A 1 88 ? -9.393 35.489 3.578 1.00 50.50 88 SER A O 1
#

Radius of gyration: 14.39 Å; chains: 1; bounding box: 37×43×25 Å

Foldseek 3Di:
DDQPQPVVLLVVLVVVVVVVDPPQLVLLSVLLNCVSVVHDLVVNCVVSVDDSVSSVQSNVLCVVPNSVSSDPDDDDDDDDDPDPPPDD